Protein AF-A0A034V041-F1 (afdb_monomer)

Foldseek 3Di:
DDPPPPPVLLVVQLVQQVVFDFDDDVNDGQEREHEPEPEADQEEEPVSCVSNVPDFDYEYEHEQYAYAAYAYQAPPVPDDPPTHAAYEYHNYAHALAPRHLCCPVPPNVVNYPFDWYAYPVPRDTGDPVPDDSVSHDVDRDDHQDPQWDWDDDPNDIDTGNPDPDD

Radius of gyration: 16.5 Å; Cα contacts (8 Å, |Δi|>4): 283; chains: 1; bounding box: 42×42×40 Å

Nearest PDB structures (foldseek):
  5o0o-assembly1_D  TM=6.931E-01  e=2.130E-01  Mus musculus
  5o0o-assembly1_C  TM=7.210E-01  e=3.594E-01  Mus musculus
  4rcw-assembly2_B  TM=6.714E-01  e=2.688E-01  Homo sapiens
  5o0o-assembly1_H  TM=7.090E-01  e=5.721E-01  Mus musculus
  5y31-assembly2_D  TM=3.327E-01  e=5.282E-02  Homo sapiens

pLDDT: mean 81.15, std 13.89, range [32.03, 97.12]

Sequence (166 aa):
DNINMPLAVAKDLNYIIKLQPQKYEGNELILTAINLSGNRLSEFNMDWVFEAGVKCPFEISLEHNSIKNVYALSNLLKTSADCERNVTVTGNLIECDCKLAWIYNGNFRTFFSDLKCTRKSTELLTDIAQLERNDLCAWQPVLCPSKCACHTQSGFLIINCNGREL

Structure (mmCIF, N/CA/C/O backbone):
data_AF-A0A034V041-F1
#
_entry.id   AF-A0A034V041-F1
#
loop_
_atom_site.group_PDB
_atom_site.id
_atom_site.type_symbol
_atom_site.label_atom_id
_atom_site.label_alt_id
_atom_site.label_comp_id
_atom_site.label_asym_id
_atom_site.label_entity_id
_atom_site.label_seq_id
_atom_site.pdbx_PDB_ins_code
_atom_site.Cartn_x
_atom_site.Cartn_y
_atom_site.Cartn_z
_atom_site.occupancy
_atom_site.B_iso_or_equiv
_atom_site.auth_seq_id
_atom_site.auth_comp_id
_atom_site.auth_asym_id
_atom_site.auth_atom_id
_atom_site.pdbx_PDB_model_num
ATOM 1 N N . ASP A 1 1 ? -22.381 -12.637 -17.527 1.00 34.69 1 ASP A N 1
ATOM 2 C CA . ASP A 1 1 ? -21.740 -11.308 -17.482 1.00 34.69 1 ASP A CA 1
ATOM 3 C C . ASP A 1 1 ? -20.377 -11.396 -16.830 1.00 34.69 1 ASP A C 1
ATOM 5 O O . ASP A 1 1 ? -20.246 -11.814 -15.688 1.00 34.69 1 ASP A O 1
ATOM 9 N N . ASN A 1 2 ? -19.356 -11.163 -17.649 1.00 32.03 2 ASN A N 1
ATOM 10 C CA . ASN A 1 2 ? -17.979 -11.595 -17.444 1.00 32.03 2 ASN A CA 1
ATOM 11 C C . ASN A 1 2 ? -17.170 -10.433 -16.841 1.00 32.03 2 ASN A C 1
ATOM 13 O O . ASN A 1 2 ? -16.700 -9.558 -17.568 1.00 32.03 2 ASN A O 1
ATOM 17 N N . ILE A 1 3 ? -17.057 -10.381 -15.510 1.00 36.94 3 ILE A N 1
ATOM 18 C CA . ILE A 1 3 ? -16.276 -9.355 -14.804 1.00 36.94 3 ILE A CA 1
ATOM 19 C C . ILE A 1 3 ? -14.793 -9.754 -14.861 1.00 36.94 3 ILE A C 1
ATOM 21 O O . ILE A 1 3 ? -14.247 -10.404 -13.971 1.00 36.94 3 ILE A O 1
ATOM 25 N N . ASN A 1 4 ? -14.146 -9.365 -15.960 1.00 37.75 4 ASN A N 1
ATOM 26 C CA . ASN A 1 4 ? -12.692 -9.288 -16.099 1.00 37.75 4 ASN A CA 1
ATOM 27 C C . ASN A 1 4 ? -12.170 -8.093 -15.284 1.00 37.75 4 ASN A C 1
ATOM 29 O O . ASN A 1 4 ? -11.881 -7.031 -15.832 1.00 37.75 4 ASN A O 1
ATOM 33 N N . MET A 1 5 ? -12.055 -8.255 -13.969 1.00 52.25 5 MET A N 1
ATOM 34 C CA . MET A 1 5 ? -11.402 -7.280 -13.091 1.00 52.25 5 MET A CA 1
ATOM 35 C C . MET A 1 5 ? -10.151 -7.921 -12.479 1.00 52.25 5 MET A C 1
ATOM 37 O O . MET A 1 5 ? -10.177 -8.326 -11.323 1.00 52.25 5 MET A O 1
ATOM 41 N N . PRO A 1 6 ? -9.153 -8.247 -13.325 1.00 59.72 6 PRO A N 1
ATOM 42 C CA . PRO A 1 6 ? -7.779 -7.752 -13.095 1.00 59.72 6 PRO A CA 1
ATOM 43 C C . PRO A 1 6 ? -7.106 -7.112 -14.336 1.00 59.72 6 PRO A C 1
ATOM 45 O O . PRO A 1 6 ? -6.282 -6.215 -14.204 1.00 59.72 6 PRO A O 1
ATOM 48 N N . LEU A 1 7 ? -7.487 -7.480 -15.569 1.00 56.38 7 LEU A N 1
ATOM 49 C CA . LEU A 1 7 ? -6.778 -7.021 -16.780 1.00 56.38 7 LEU A CA 1
ATOM 50 C C . LEU A 1 7 ? -7.159 -5.599 -17.234 1.00 56.38 7 LEU A C 1
ATOM 52 O O . LEU A 1 7 ? -6.323 -4.890 -17.789 1.00 56.38 7 LEU A O 1
ATOM 56 N N . ALA A 1 8 ? -8.418 -5.191 -17.048 1.00 61.94 8 ALA A N 1
ATOM 57 C CA . ALA A 1 8 ? -8.887 -3.865 -17.459 1.00 61.94 8 ALA A CA 1
ATOM 58 C C . ALA A 1 8 ? -8.256 -2.758 -16.600 1.00 61.94 8 ALA A C 1
ATOM 60 O O . ALA A 1 8 ? -7.677 -1.826 -17.143 1.00 61.94 8 ALA A O 1
ATOM 61 N N . VAL A 1 9 ? -8.245 -2.938 -15.273 1.00 67.81 9 VAL A N 1
ATOM 62 C CA . VAL A 1 9 ? -7.631 -1.992 -14.325 1.00 67.81 9 VAL A CA 1
ATOM 63 C C . VAL A 1 9 ? -6.127 -1.859 -14.567 1.00 67.81 9 VAL A C 1
ATOM 65 O O . VAL A 1 9 ? -5.623 -0.744 -14.631 1.00 67.81 9 VAL A O 1
ATOM 68 N N . ALA A 1 10 ? -5.410 -2.968 -14.782 1.00 66.44 10 ALA A N 1
ATOM 69 C CA . ALA A 1 10 ? -3.982 -2.920 -15.094 1.00 66.44 10 ALA A CA 1
ATOM 70 C C . ALA A 1 10 ? -3.692 -2.205 -16.429 1.00 66.44 10 ALA A C 1
ATOM 72 O O . ALA A 1 10 ? -2.706 -1.477 -16.540 1.00 66.44 10 ALA A O 1
ATOM 73 N N . LYS A 1 11 ? -4.554 -2.371 -17.444 1.00 69.81 11 LYS A N 1
ATOM 74 C CA . LYS A 1 11 ? -4.436 -1.663 -18.732 1.00 69.81 11 LYS A CA 1
ATOM 75 C C . LYS A 1 11 ? -4.718 -0.170 -18.600 1.00 69.81 11 LYS A C 1
ATOM 77 O O . LYS A 1 11 ? -3.955 0.624 -19.147 1.00 69.81 11 LYS A O 1
ATOM 82 N N . ASP A 1 12 ? -5.761 0.202 -17.867 1.00 77.12 12 ASP A N 1
ATOM 83 C CA . ASP A 1 12 ? -6.105 1.601 -17.615 1.00 77.12 12 ASP A CA 1
ATOM 84 C C . ASP A 1 12 ? -5.012 2.278 -16.785 1.00 77.12 12 ASP A C 1
ATOM 86 O O . ASP A 1 12 ? -4.565 3.374 -17.120 1.00 77.12 12 ASP A O 1
ATOM 90 N N . LEU A 1 13 ? -4.485 1.587 -15.769 1.00 76.56 13 LEU A N 1
ATOM 91 C CA . LEU A 1 13 ? -3.356 2.069 -14.984 1.00 76.56 13 LEU A CA 1
ATOM 92 C C . LEU A 1 13 ? -2.097 2.202 -15.849 1.00 76.56 13 LEU A C 1
ATOM 94 O O . LEU A 1 13 ? -1.442 3.237 -15.793 1.00 76.56 13 LEU A O 1
ATOM 98 N N . ASN A 1 14 ? -1.784 1.224 -16.708 1.00 78.06 14 ASN A N 1
ATOM 99 C CA . ASN A 1 14 ? -0.669 1.321 -17.659 1.00 78.06 14 ASN A CA 1
ATOM 100 C C . ASN A 1 14 ? -0.811 2.534 -18.588 1.00 78.06 14 ASN A C 1
ATOM 102 O O . ASN A 1 14 ? 0.173 3.223 -18.859 1.00 78.06 14 ASN A O 1
ATOM 106 N N . TYR A 1 15 ? -2.026 2.801 -19.072 1.00 78.75 15 TYR A N 1
ATOM 107 C CA . TYR A 1 15 ? -2.312 3.983 -19.875 1.00 78.75 15 TYR A CA 1
ATOM 108 C C . TYR A 1 15 ? -2.080 5.267 -19.073 1.00 78.75 15 TYR A C 1
ATOM 110 O O . TYR A 1 15 ? -1.348 6.136 -19.538 1.00 78.75 15 TYR A O 1
ATOM 118 N N . ILE A 1 16 ? -2.615 5.356 -17.851 1.00 77.75 16 ILE A N 1
ATOM 119 C CA . ILE A 1 16 ? -2.411 6.506 -16.959 1.00 77.75 16 ILE A CA 1
ATOM 120 C C . ILE A 1 16 ? -0.921 6.727 -16.706 1.00 77.75 16 ILE A C 1
ATOM 122 O O . ILE A 1 16 ? -0.458 7.849 -16.866 1.00 77.75 16 ILE A O 1
ATOM 126 N N . ILE A 1 17 ? -0.162 5.677 -16.385 1.00 78.44 17 ILE A N 1
ATOM 127 C CA . ILE A 1 17 ? 1.284 5.740 -16.128 1.00 78.44 17 ILE A CA 1
ATOM 128 C C . ILE A 1 17 ? 2.043 6.324 -17.320 1.00 78.44 17 ILE A C 1
ATOM 130 O O . ILE A 1 17 ? 2.943 7.134 -17.128 1.00 78.44 17 ILE A O 1
ATOM 134 N N . LYS A 1 18 ? 1.679 5.957 -18.554 1.00 78.94 18 LYS A N 1
ATOM 135 C CA . LYS A 1 18 ? 2.305 6.518 -19.765 1.00 78.94 18 LYS A CA 1
ATOM 136 C C . LYS A 1 18 ? 2.054 8.016 -19.938 1.00 78.94 18 LYS A C 1
ATOM 138 O O . LYS A 1 18 ? 2.807 8.662 -20.657 1.00 78.94 18 LYS A O 1
ATOM 143 N N . LEU A 1 19 ? 1.007 8.552 -19.313 1.00 78.31 19 LEU A N 1
ATOM 144 C CA . LEU A 1 19 ? 0.712 9.984 -19.297 1.00 78.31 19 LEU A CA 1
ATOM 145 C C . LEU A 1 19 ? 1.426 10.719 -18.157 1.00 78.31 19 LEU A C 1
ATOM 147 O O . LEU A 1 19 ? 1.427 11.949 -18.141 1.00 78.31 19 LEU A O 1
ATOM 151 N N . GLN A 1 20 ? 1.997 9.994 -17.191 1.00 78.38 20 GLN A N 1
ATOM 152 C CA . GLN A 1 20 ? 2.651 10.609 -16.046 1.00 78.38 20 GLN A CA 1
ATOM 153 C C . GLN A 1 20 ? 4.071 11.078 -16.390 1.00 78.38 20 GLN A C 1
ATOM 155 O O . GLN A 1 20 ? 4.744 10.473 -17.231 1.00 78.38 20 GLN A O 1
ATOM 160 N N . PRO A 1 21 ? 4.566 12.130 -15.715 1.00 68.00 21 PRO A N 1
ATOM 161 C CA . PRO A 1 21 ? 5.946 12.564 -15.855 1.00 68.00 21 PRO A CA 1
ATOM 162 C C . PRO A 1 21 ? 6.910 11.452 -15.432 1.00 68.00 21 PRO A C 1
ATOM 164 O O . PRO A 1 21 ? 6.847 10.934 -14.318 1.00 68.00 21 PRO A O 1
ATOM 167 N N . GLN A 1 22 ? 7.843 11.123 -16.316 1.00 74.06 22 GLN A N 1
ATOM 168 C CA . GLN A 1 22 ? 8.958 10.230 -16.025 1.00 74.06 22 GLN A CA 1
ATOM 169 C C . GLN A 1 22 ? 10.214 11.076 -15.809 1.00 74.06 22 GLN A C 1
ATOM 171 O O . GLN A 1 22 ? 10.491 11.978 -16.604 1.00 74.06 22 GLN A O 1
ATOM 176 N N . LYS A 1 23 ? 10.961 10.819 -14.729 1.00 72.62 23 LYS A N 1
ATOM 177 C CA . LYS A 1 23 ? 12.233 11.512 -14.476 1.00 72.62 23 LYS A CA 1
ATOM 178 C C . LYS A 1 23 ? 13.386 10.691 -15.043 1.00 72.62 23 LYS A C 1
ATOM 180 O O . LYS A 1 23 ? 13.502 9.502 -14.752 1.00 72.62 23 LYS A O 1
ATOM 185 N N . TYR A 1 24 ? 14.241 11.353 -15.811 1.00 72.69 24 TYR A N 1
ATOM 186 C CA . TYR A 1 24 ? 15.396 10.759 -16.476 1.00 72.69 24 TYR A CA 1
ATOM 187 C C . TYR A 1 24 ? 16.679 11.512 -16.112 1.00 72.69 24 TYR A C 1
ATOM 189 O O . TYR A 1 24 ? 16.650 12.735 -15.969 1.00 72.69 24 TYR A O 1
ATOM 197 N N . GLU A 1 25 ? 17.798 10.796 -16.011 1.00 72.06 25 GLU A N 1
ATOM 198 C CA . GLU A 1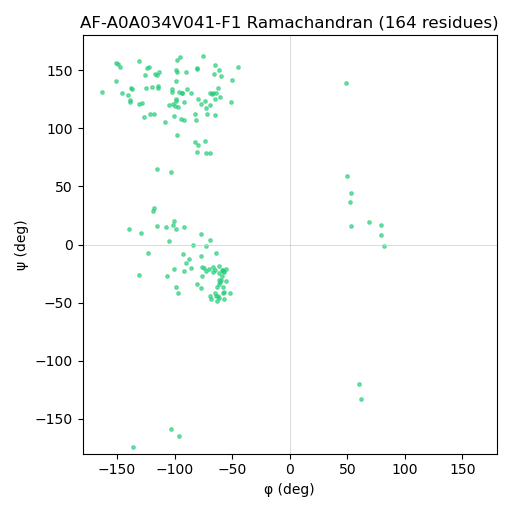 25 ? 19.158 11.351 -15.958 1.00 72.06 25 GLU A CA 1
ATOM 199 C C . GLU A 1 25 ? 19.930 10.751 -17.127 1.00 72.06 25 GLU A C 1
ATOM 201 O O . GLU A 1 25 ? 20.113 9.539 -17.244 1.00 72.06 25 GLU A O 1
ATOM 206 N N . GLY A 1 26 ? 20.266 11.610 -18.090 1.00 78.44 26 GLY A N 1
ATOM 207 C CA . GLY A 1 26 ? 20.646 11.151 -19.422 1.00 78.44 26 GLY A CA 1
ATOM 208 C C . GLY A 1 26 ? 19.510 10.359 -20.079 1.00 78.44 26 GLY A C 1
ATOM 209 O O . GLY A 1 26 ? 18.419 10.889 -20.281 1.00 78.44 26 GLY A O 1
ATOM 210 N N . ASN A 1 27 ? 19.780 9.093 -20.409 1.00 72.88 27 ASN A N 1
ATOM 211 C CA . ASN A 1 27 ? 18.820 8.173 -21.036 1.00 72.88 27 ASN A CA 1
ATOM 212 C C . ASN A 1 27 ? 18.256 7.127 -20.058 1.00 72.88 27 ASN A C 1
ATOM 214 O O . ASN A 1 27 ? 17.503 6.247 -20.477 1.00 72.88 27 ASN A O 1
ATOM 218 N N . GLU A 1 28 ? 18.626 7.185 -18.777 1.00 73.38 28 GLU A N 1
ATOM 219 C CA . GLU A 1 28 ? 18.179 6.224 -17.771 1.00 73.38 28 GLU A CA 1
ATOM 220 C C . GLU A 1 28 ? 16.979 6.771 -16.998 1.00 73.38 28 GLU A C 1
ATOM 222 O O . GLU A 1 28 ? 16.972 7.919 -16.550 1.00 73.38 28 GLU A O 1
ATOM 227 N N . LEU A 1 29 ? 15.935 5.948 -16.874 1.00 71.12 29 LEU A N 1
ATOM 228 C CA . LEU A 1 29 ? 14.764 6.259 -16.063 1.00 71.12 29 LEU A CA 1
ATOM 229 C C . LEU A 1 29 ? 15.155 6.166 -14.585 1.00 71.12 29 LEU A C 1
ATOM 231 O O . LEU A 1 29 ? 15.404 5.069 -14.089 1.00 71.12 29 LEU A O 1
ATOM 235 N N . ILE A 1 30 ? 15.164 7.301 -13.889 1.00 82.31 30 ILE A N 1
ATOM 236 C CA . ILE A 1 30 ? 15.518 7.367 -12.463 1.00 82.31 30 ILE A CA 1
ATOM 237 C C . ILE A 1 30 ? 14.292 7.240 -11.574 1.00 82.31 30 ILE A C 1
ATOM 239 O O . ILE A 1 30 ? 14.443 6.956 -10.399 1.00 82.31 30 ILE A O 1
ATOM 243 N N . LEU A 1 31 ? 13.087 7.540 -12.070 1.00 83.06 31 LEU A N 1
ATOM 244 C CA . LEU A 1 31 ? 11.872 7.469 -11.259 1.00 83.06 31 LEU A CA 1
ATOM 245 C C . LEU A 1 31 ? 10.617 7.451 -12.128 1.00 83.06 31 LEU A C 1
ATOM 247 O O . LEU A 1 31 ? 10.419 8.323 -12.981 1.00 83.06 31 LEU A O 1
ATOM 251 N N .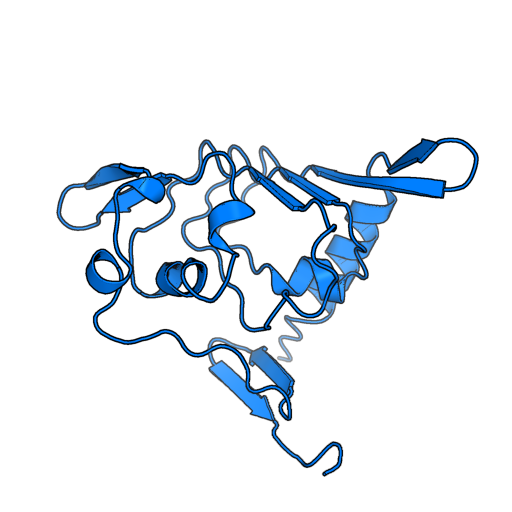 THR A 1 32 ? 9.721 6.510 -11.833 1.00 86.88 32 THR A N 1
ATOM 252 C CA . THR A 1 32 ? 8.335 6.560 -12.311 1.00 86.88 32 THR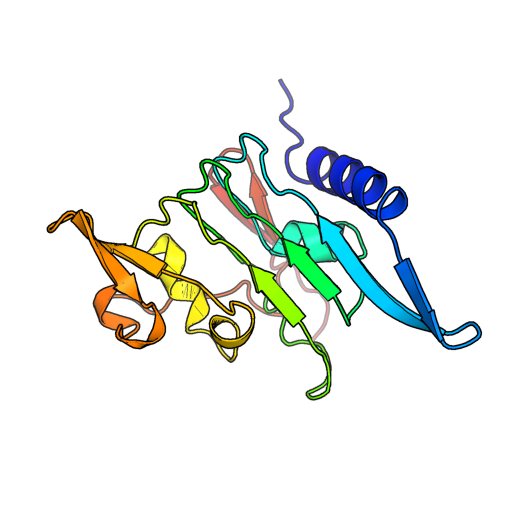 A CA 1
ATOM 253 C C . THR A 1 32 ? 7.461 7.220 -11.248 1.00 86.88 32 THR A C 1
ATOM 255 O O . THR A 1 32 ? 7.195 6.612 -10.215 1.00 86.88 32 THR A O 1
ATOM 258 N N . ALA A 1 33 ? 7.007 8.452 -11.486 1.00 88.50 33 ALA A N 1
ATOM 259 C CA . ALA A 1 33 ? 6.059 9.126 -10.602 1.00 88.50 33 ALA A CA 1
ATOM 260 C C . ALA A 1 33 ? 4.628 8.888 -11.099 1.00 88.50 33 ALA A C 1
ATOM 262 O O . ALA A 1 33 ? 4.348 9.076 -12.280 1.00 88.50 33 ALA A O 1
ATOM 263 N N . ILE A 1 34 ? 3.720 8.470 -10.219 1.00 89.00 34 ILE A N 1
ATOM 264 C CA . ILE A 1 34 ? 2.326 8.168 -10.555 1.00 89.00 34 ILE A CA 1
ATOM 265 C C . ILE A 1 34 ? 1.417 8.969 -9.631 1.00 89.00 34 ILE A C 1
ATOM 267 O O . ILE A 1 34 ? 1.321 8.684 -8.439 1.00 89.00 34 ILE A O 1
ATOM 271 N N . ASN A 1 35 ? 0.725 9.967 -10.176 1.00 90.88 35 ASN A N 1
ATOM 272 C CA . ASN A 1 35 ? -0.2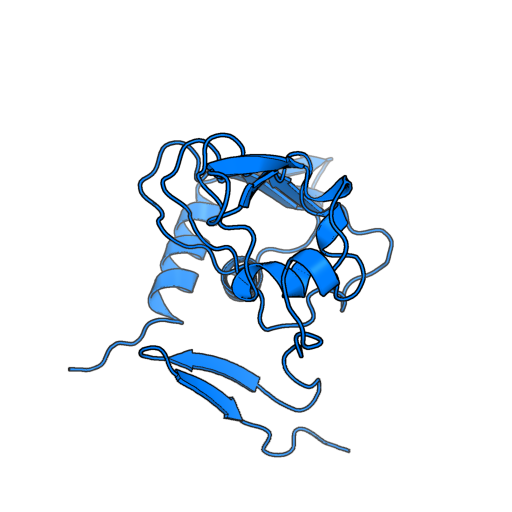03 10.778 -9.402 1.00 90.88 35 ASN A CA 1
ATOM 273 C C . ASN A 1 35 ? -1.655 10.327 -9.629 1.00 90.88 35 ASN A C 1
ATOM 275 O O . ASN A 1 35 ? -2.220 10.534 -10.703 1.00 90.88 35 ASN A O 1
ATOM 279 N N . LEU A 1 36 ? -2.257 9.734 -8.597 1.00 92.00 36 LEU A N 1
ATOM 280 C CA . LEU A 1 36 ? -3.675 9.366 -8.534 1.00 92.00 36 LEU A CA 1
ATOM 281 C C . LEU A 1 36 ? -4.420 10.160 -7.445 1.00 92.00 36 LEU A C 1
ATOM 283 O O . LEU A 1 36 ? -5.529 9.785 -7.048 1.00 92.00 36 LEU A O 1
ATOM 287 N N . SER A 1 37 ? -3.838 11.255 -6.957 1.00 94.56 37 SER A N 1
ATOM 288 C CA . SER A 1 37 ? -4.438 12.083 -5.910 1.00 94.56 37 SER A CA 1
ATOM 289 C C . SER A 1 37 ? -5.738 12.766 -6.350 1.00 94.56 37 SER A C 1
ATOM 291 O O . SER A 1 37 ? -5.970 12.991 -7.539 1.00 94.56 37 SER A O 1
ATOM 293 N N . GLY A 1 38 ? -6.609 13.082 -5.387 1.00 93.75 38 GLY A N 1
ATOM 294 C CA . GLY A 1 38 ? -7.838 13.849 -5.630 1.00 93.75 38 GLY A CA 1
ATOM 295 C C . GLY A 1 38 ? -8.906 13.113 -6.448 1.00 93.75 38 GLY A C 1
ATOM 296 O O . GLY A 1 38 ? -9.791 13.746 -7.026 1.00 93.75 38 GLY A O 1
ATOM 297 N N . ASN A 1 39 ? -8.822 11.783 -6.525 1.00 92.69 39 ASN A N 1
ATOM 298 C CA . ASN A 1 39 ? -9.795 10.940 -7.216 1.00 92.69 39 ASN A CA 1
ATOM 299 C C . ASN A 1 39 ? -10.845 10.382 -6.230 1.00 92.69 39 ASN A C 1
ATOM 301 O O . ASN A 1 39 ? -11.035 10.881 -5.122 1.00 92.69 39 ASN A O 1
ATOM 305 N N . ARG A 1 40 ? -11.595 9.359 -6.657 1.00 92.38 40 ARG A N 1
ATOM 306 C CA . ARG A 1 40 ? -12.644 8.695 -5.860 1.00 92.38 40 ARG A CA 1
ATOM 307 C C . ARG A 1 40 ? -12.342 7.219 -5.616 1.00 92.38 40 ARG A C 1
ATOM 309 O O . ARG A 1 40 ? -13.260 6.404 -5.555 1.00 92.38 40 ARG A O 1
ATOM 316 N N . LEU A 1 41 ? -11.062 6.860 -5.529 1.00 90.81 41 LEU A N 1
ATOM 317 C CA . LEU A 1 41 ? -10.661 5.483 -5.257 1.00 90.81 41 LEU A CA 1
ATOM 318 C C . LEU A 1 41 ? -11.145 5.084 -3.859 1.00 90.81 41 LEU A C 1
ATOM 320 O O . LEU A 1 41 ? -10.925 5.822 -2.902 1.00 90.81 41 LEU A O 1
ATOM 324 N N . SER A 1 42 ? -11.812 3.936 -3.745 1.00 9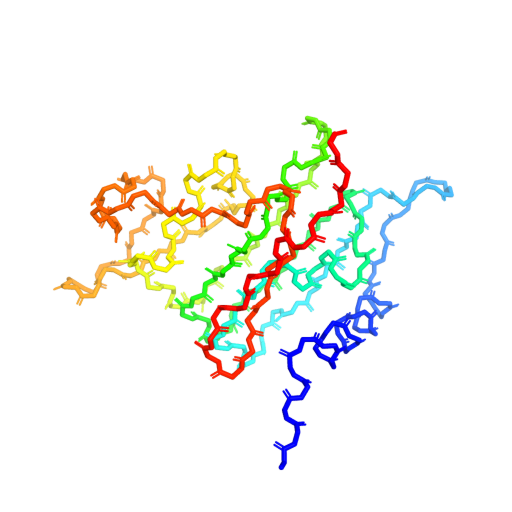0.31 42 SER A N 1
ATOM 325 C CA . SER A 1 42 ? -12.289 3.374 -2.470 1.00 90.31 42 SER A CA 1
ATOM 326 C C . SER A 1 42 ? -11.383 2.269 -1.923 1.00 90.31 42 SER A C 1
ATOM 328 O O . SER A 1 42 ? -11.394 1.965 -0.728 1.00 90.31 42 SER A O 1
ATOM 330 N N . GLU A 1 43 ? -10.586 1.676 -2.804 1.00 89.62 43 GLU A N 1
ATOM 331 C CA . GLU A 1 43 ? -9.629 0.616 -2.524 1.00 89.62 43 GLU A CA 1
ATOM 332 C C . GLU A 1 43 ? -8.444 0.727 -3.481 1.00 89.62 43 GLU A C 1
ATOM 334 O O . GLU A 1 43 ? -8.569 1.280 -4.577 1.00 89.62 43 GLU A O 1
ATOM 339 N N . PHE A 1 44 ? -7.298 0.194 -3.066 1.00 89.25 44 PHE A N 1
ATOM 340 C CA . PHE A 1 44 ? -6.118 0.120 -3.916 1.00 89.25 44 PHE A CA 1
ATOM 341 C C . PHE A 1 44 ? -5.391 -1.206 -3.711 1.00 89.25 44 PHE A C 1
ATOM 343 O O . PHE A 1 44 ? -5.092 -1.581 -2.577 1.00 89.25 44 PHE A O 1
ATOM 350 N N . ASN A 1 45 ? -5.094 -1.920 -4.797 1.00 87.06 45 ASN A N 1
ATOM 351 C CA . ASN A 1 45 ? -4.240 -3.101 -4.745 1.00 87.06 45 ASN A CA 1
ATOM 352 C C . ASN A 1 45 ? -2.854 -2.762 -5.305 1.00 87.06 45 ASN A C 1
ATOM 354 O O . ASN A 1 45 ? -2.714 -2.408 -6.475 1.00 87.06 45 ASN A O 1
ATOM 358 N N . MET A 1 46 ? -1.828 -2.916 -4.471 1.00 85.25 46 MET A N 1
ATOM 359 C CA . MET A 1 46 ? -0.433 -2.707 -4.844 1.00 85.25 46 MET A CA 1
ATOM 360 C C . MET A 1 46 ? 0.017 -3.615 -5.994 1.00 85.25 46 MET A C 1
ATOM 362 O O . MET A 1 46 ? 0.902 -3.224 -6.752 1.00 85.25 46 MET A O 1
ATOM 366 N N . ASP A 1 47 ? -0.593 -4.791 -6.170 1.00 81.44 47 ASP A N 1
ATOM 367 C CA . ASP A 1 47 ? -0.262 -5.708 -7.267 1.00 81.44 47 ASP A CA 1
ATOM 368 C C . ASP A 1 47 ? -0.517 -5.072 -8.648 1.00 81.44 47 ASP A C 1
ATOM 370 O O . ASP A 1 47 ? 0.232 -5.331 -9.592 1.00 81.44 47 ASP A O 1
ATOM 374 N N . TRP A 1 48 ? -1.499 -4.164 -8.761 1.00 82.94 48 TRP A N 1
ATOM 375 C CA . TRP A 1 48 ? -1.833 -3.485 -10.021 1.00 82.94 48 TRP A CA 1
ATOM 376 C C . TRP A 1 48 ? -0.666 -2.674 -10.584 1.00 82.94 48 TRP A C 1
ATOM 378 O O . TRP A 1 48 ? -0.511 -2.575 -11.799 1.00 82.94 48 TRP A O 1
ATOM 388 N N . VAL A 1 49 ? 0.177 -2.116 -9.714 1.00 81.50 49 VAL A N 1
ATOM 389 C CA . VAL A 1 49 ? 1.358 -1.328 -10.094 1.00 81.50 49 VAL A CA 1
ATOM 390 C C . VAL A 1 49 ? 2.330 -2.190 -10.902 1.00 81.50 49 VAL A C 1
ATOM 392 O O . VAL A 1 49 ? 2.798 -1.797 -11.972 1.00 81.50 49 VAL A O 1
ATOM 395 N N . PHE A 1 50 ? 2.589 -3.405 -10.425 1.00 77.94 50 PHE A N 1
ATOM 396 C CA . PHE A 1 50 ? 3.524 -4.332 -11.056 1.00 77.94 50 PHE A CA 1
ATOM 397 C C . PHE A 1 50 ? 2.914 -4.999 -12.287 1.00 77.94 50 PHE A C 1
ATOM 399 O O . PHE A 1 50 ? 3.598 -5.155 -13.298 1.00 77.94 50 PHE A O 1
ATOM 406 N N . GLU A 1 51 ? 1.622 -5.331 -12.245 1.00 78.12 51 GLU A N 1
ATOM 407 C CA . GLU A 1 51 ? 0.882 -5.827 -13.412 1.00 78.12 51 GLU A CA 1
ATOM 408 C C . GLU A 1 51 ? 0.839 -4.798 -14.550 1.00 78.12 51 GLU A C 1
ATOM 410 O O . GLU A 1 51 ? 0.928 -5.162 -15.723 1.00 78.12 51 GLU A O 1
ATOM 415 N N . ALA A 1 52 ? 0.782 -3.505 -14.217 1.00 77.94 52 ALA A N 1
ATOM 416 C CA . ALA A 1 52 ? 0.888 -2.414 -15.179 1.00 77.94 52 ALA A CA 1
ATOM 417 C C . ALA A 1 52 ? 2.317 -2.216 -15.726 1.00 77.94 52 ALA A C 1
ATOM 419 O O . ALA A 1 52 ? 2.530 -1.357 -16.583 1.00 77.94 52 ALA A O 1
ATOM 420 N N . GLY A 1 53 ? 3.296 -3.006 -15.275 1.00 78.38 53 GLY A N 1
ATOM 421 C CA . GLY A 1 53 ? 4.675 -2.974 -15.758 1.00 78.38 53 GLY A CA 1
ATOM 422 C C . GLY A 1 53 ? 5.522 -1.843 -15.176 1.00 78.38 53 GLY A C 1
ATOM 423 O O . GLY A 1 53 ? 6.577 -1.541 -15.738 1.00 78.38 53 GLY A O 1
ATOM 424 N N . VAL A 1 54 ? 5.087 -1.219 -14.074 1.00 80.12 54 VAL A N 1
ATOM 425 C CA . VAL A 1 54 ? 5.896 -0.222 -13.364 1.00 80.12 54 VAL A CA 1
ATOM 426 C C . VAL A 1 54 ? 7.130 -0.909 -12.808 1.00 80.12 54 VAL A C 1
ATOM 428 O O . VAL A 1 54 ? 7.051 -1.906 -12.087 1.00 80.12 54 VAL A O 1
ATOM 431 N N . LYS A 1 55 ? 8.287 -0.364 -13.165 1.00 80.50 55 LYS A N 1
ATOM 432 C CA . LYS A 1 55 ? 9.569 -0.810 -12.641 1.00 80.50 55 LYS A CA 1
ATOM 433 C C . LYS A 1 55 ? 9.999 0.123 -11.527 1.00 80.50 55 LYS A C 1
ATOM 435 O O . LYS A 1 55 ? 9.683 1.307 -11.528 1.00 80.50 55 LYS A O 1
ATOM 440 N N . CYS A 1 56 ? 10.734 -0.445 -10.589 1.00 80.00 56 CYS A N 1
ATOM 441 C CA . CYS A 1 56 ? 11.456 0.336 -9.609 1.00 80.00 56 CYS A CA 1
ATOM 442 C C . CYS A 1 56 ? 12.565 1.171 -10.269 1.00 80.00 56 CYS A C 1
ATOM 444 O O . CYS A 1 56 ? 13.179 0.660 -11.214 1.00 80.00 56 CYS A O 1
ATOM 446 N N . PRO A 1 57 ? 12.866 2.376 -9.750 1.00 85.88 57 PRO A N 1
ATOM 447 C CA . PRO A 1 57 ? 12.201 3.070 -8.627 1.00 85.88 57 PRO A CA 1
ATOM 448 C C . PRO A 1 57 ? 10.906 3.796 -9.011 1.00 85.88 57 PRO A C 1
ATOM 450 O O . PRO A 1 57 ? 10.710 4.218 -10.157 1.00 85.88 57 PRO A O 1
ATOM 453 N N . PHE A 1 58 ? 10.001 3.926 -8.035 1.00 87.50 58 PHE A N 1
ATOM 454 C CA . PHE A 1 58 ? 8.705 4.570 -8.243 1.00 87.50 58 PHE A CA 1
ATOM 455 C C . PHE A 1 58 ? 8.175 5.318 -7.017 1.00 87.50 58 PHE A C 1
ATOM 457 O O . PHE A 1 58 ? 8.409 4.944 -5.867 1.00 87.50 58 PHE A O 1
ATOM 464 N N . GLU A 1 59 ? 7.363 6.330 -7.308 1.00 91.31 59 GLU A N 1
ATOM 465 C CA . GLU A 1 59 ? 6.569 7.094 -6.352 1.00 91.31 59 GLU A CA 1
ATOM 466 C C . GLU A 1 59 ? 5.098 7.058 -6.768 1.00 91.31 59 GLU A C 1
ATOM 468 O O . GLU A 1 59 ? 4.782 7.260 -7.941 1.00 91.31 59 GLU A O 1
ATOM 473 N N . ILE A 1 60 ? 4.192 6.819 -5.820 1.00 91.69 60 ILE A N 1
ATOM 474 C CA . ILE A 1 60 ? 2.745 6.831 -6.064 1.00 91.69 60 ILE A CA 1
ATOM 475 C C . ILE A 1 60 ? 2.069 7.745 -5.053 1.00 91.69 60 ILE A C 1
ATOM 477 O O . ILE A 1 60 ? 2.139 7.491 -3.854 1.00 91.69 60 ILE A O 1
ATOM 481 N N . SER A 1 61 ? 1.352 8.759 -5.535 1.00 94.38 61 SER A N 1
ATOM 482 C CA . SER A 1 61 ? 0.448 9.541 -4.689 1.00 94.38 61 SER A CA 1
ATOM 483 C C . SER A 1 61 ? -0.983 9.035 -4.828 1.00 94.38 61 SER A C 1
ATOM 485 O O . SER A 1 61 ? -1.568 9.068 -5.912 1.00 94.38 61 SER A O 1
ATOM 487 N N . LEU A 1 62 ? -1.545 8.567 -3.713 1.00 95.31 62 LEU A N 1
ATOM 488 C CA . LEU A 1 62 ? -2.951 8.184 -3.549 1.00 95.31 62 LEU A CA 1
ATOM 489 C C . LEU A 1 62 ? -3.711 9.206 -2.689 1.00 95.31 62 LEU A C 1
ATOM 491 O O . LEU A 1 62 ? -4.803 8.920 -2.190 1.00 95.31 62 LEU A O 1
ATOM 495 N N . GLU A 1 63 ? -3.139 10.390 -2.485 1.00 97.12 63 GLU A N 1
ATOM 496 C CA . GLU A 1 63 ? -3.628 11.375 -1.524 1.00 97.12 63 GLU A CA 1
ATOM 497 C C . GLU A 1 63 ? -5.051 11.849 -1.834 1.00 97.12 63 GLU A C 1
ATOM 499 O O . GLU A 1 63 ? -5.476 11.907 -2.988 1.00 97.12 63 GLU A O 1
ATOM 504 N N . HIS A 1 64 ? -5.799 12.215 -0.794 1.00 96.88 64 HIS A N 1
ATOM 505 C CA . HIS A 1 64 ? -7.125 12.831 -0.923 1.00 96.88 64 HIS A CA 1
ATOM 506 C C . HIS A 1 64 ? -8.107 12.035 -1.806 1.00 96.88 64 HIS A C 1
ATOM 508 O O . HIS A 1 64 ? -8.807 12.598 -2.648 1.00 96.88 64 HIS A O 1
ATOM 514 N N . ASN A 1 65 ? -8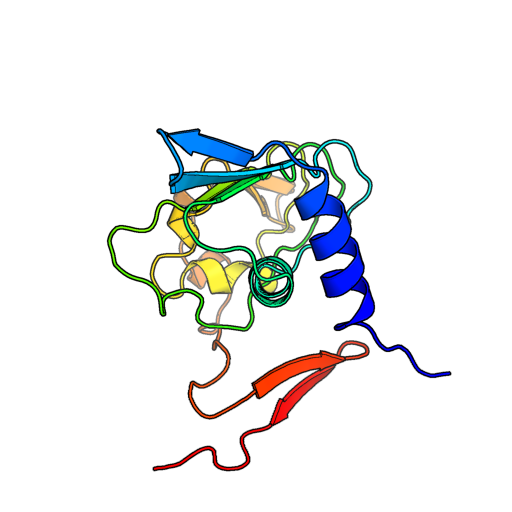.145 10.716 -1.615 1.00 96.06 65 ASN A N 1
ATOM 515 C CA . ASN A 1 65 ? -9.138 9.820 -2.203 1.00 96.06 65 ASN A CA 1
ATOM 516 C C . ASN A 1 65 ? -10.196 9.428 -1.146 1.00 96.06 65 ASN A C 1
ATOM 518 O O . ASN A 1 65 ? -10.420 10.133 -0.164 1.00 96.06 65 ASN A O 1
ATOM 522 N N . SER A 1 66 ? -10.906 8.318 -1.352 1.00 95.88 66 SER A N 1
ATOM 523 C CA . SER A 1 66 ? -11.837 7.722 -0.383 1.00 95.88 66 SER A CA 1
ATOM 524 C C . SER A 1 66 ? -11.404 6.308 0.014 1.00 95.88 66 SER A C 1
ATOM 526 O O . SER A 1 66 ? -12.246 5.460 0.319 1.00 95.88 66 SER A O 1
ATOM 528 N N . ILE A 1 67 ? -10.094 6.036 -0.029 1.00 95.25 67 ILE A N 1
ATOM 529 C CA . ILE A 1 67 ? -9.553 4.696 0.177 1.00 95.25 67 ILE A CA 1
ATOM 530 C C . ILE A 1 67 ? -9.761 4.307 1.634 1.00 95.25 67 ILE A C 1
ATOM 532 O O . ILE A 1 67 ? -9.414 5.054 2.549 1.00 95.25 67 ILE A O 1
ATOM 536 N N . LYS A 1 68 ? -10.319 3.115 1.837 1.00 93.94 68 LYS A N 1
ATOM 537 C CA . LYS A 1 68 ? -10.440 2.493 3.161 1.00 93.94 68 LYS A CA 1
ATOM 538 C C . LYS A 1 68 ? -9.475 1.340 3.356 1.00 93.94 68 LYS A C 1
ATOM 540 O O . LYS A 1 68 ? -9.099 1.034 4.479 1.00 93.94 68 LYS A O 1
ATOM 545 N N . ASN A 1 69 ? -9.084 0.696 2.263 1.00 90.88 69 ASN A N 1
ATOM 546 C CA . ASN A 1 69 ? -8.259 -0.497 2.297 1.00 90.88 69 ASN A CA 1
ATOM 547 C C . ASN A 1 69 ? -7.193 -0.441 1.208 1.00 90.88 69 ASN A C 1
ATOM 549 O O . ASN A 1 69 ? -7.489 -0.133 0.050 1.00 90.88 69 ASN A O 1
ATOM 553 N N . VAL A 1 70 ? -5.969 -0.793 1.592 1.00 90.25 70 VAL A N 1
ATOM 554 C CA . VAL A 1 70 ? -4.871 -1.063 0.666 1.00 90.25 70 VAL A CA 1
ATOM 555 C C . VAL A 1 70 ? -4.513 -2.535 0.800 1.00 90.25 70 VAL A C 1
ATOM 557 O O . VAL A 1 70 ? -4.407 -3.040 1.918 1.00 90.25 70 VAL A O 1
ATOM 560 N N . TYR A 1 71 ? -4.335 -3.217 -0.325 1.00 85.69 71 TYR A N 1
ATOM 561 C CA . TYR A 1 71 ? -4.074 -4.651 -0.387 1.00 85.69 71 TYR A CA 1
ATOM 562 C C . TYR A 1 71 ? -2.759 -4.940 -1.107 1.00 85.69 71 TYR A C 1
ATOM 564 O O . TYR A 1 71 ? -2.352 -4.188 -1.991 1.00 85.69 71 TYR A O 1
ATOM 572 N N . ALA A 1 72 ? -2.139 -6.066 -0.768 1.00 84.75 72 ALA A N 1
ATOM 573 C CA . ALA A 1 72 ? -1.122 -6.704 -1.592 1.00 84.75 72 ALA A CA 1
ATOM 574 C C . ALA A 1 72 ? -1.240 -8.221 -1.430 1.00 84.75 72 ALA A C 1
ATOM 576 O O . ALA A 1 72 ? -1.293 -8.727 -0.305 1.00 84.75 72 ALA A O 1
ATOM 577 N N . LEU A 1 73 ? -1.285 -8.951 -2.542 1.00 79.19 73 LEU A N 1
ATOM 578 C CA . LEU A 1 73 ? -1.267 -10.412 -2.538 1.00 79.19 73 LEU A CA 1
ATOM 579 C C . LEU A 1 73 ? 0.132 -10.933 -2.818 1.00 79.19 73 LEU A C 1
ATOM 581 O O . LEU A 1 73 ? 0.516 -11.963 -2.269 1.00 79.19 73 LEU A O 1
ATOM 585 N N . SER A 1 74 ? 0.899 -10.271 -3.680 1.00 74.81 74 SER A N 1
ATOM 586 C CA . SER A 1 74 ? 2.193 -10.790 -4.102 1.00 74.81 74 SER A CA 1
ATOM 587 C C . SER A 1 74 ? 3.334 -10.310 -3.204 1.00 74.81 74 SER A C 1
ATOM 589 O O . SER A 1 74 ? 3.320 -9.226 -2.621 1.00 74.81 74 SER A O 1
ATOM 591 N N . ASN A 1 75 ? 4.360 -11.152 -3.067 1.00 67.69 75 ASN A N 1
ATOM 592 C CA . ASN A 1 75 ? 5.592 -10.745 -2.409 1.00 67.69 75 ASN A CA 1
ATOM 593 C C . ASN A 1 75 ? 6.379 -9.811 -3.341 1.00 67.69 75 ASN A C 1
ATOM 595 O O . ASN A 1 75 ? 7.211 -10.259 -4.133 1.00 67.69 75 ASN A O 1
ATOM 599 N N . LEU A 1 76 ? 6.101 -8.509 -3.244 1.00 62.88 76 LEU A N 1
ATOM 600 C CA . LEU A 1 76 ? 6.748 -7.452 -4.034 1.00 62.88 76 LEU A CA 1
ATOM 601 C C . LEU A 1 76 ? 8.257 -7.317 -3.738 1.00 62.88 76 LEU A C 1
ATOM 603 O O . LEU A 1 76 ? 8.968 -6.600 -4.442 1.00 62.88 76 LEU A O 1
ATOM 607 N N . LEU A 1 77 ? 8.770 -8.036 -2.729 1.00 53.94 77 LEU A N 1
ATOM 608 C CA . LEU A 1 77 ? 10.167 -8.022 -2.278 1.00 53.94 77 LEU A CA 1
ATOM 609 C C . LEU A 1 77 ? 11.128 -8.815 -3.179 1.00 53.94 77 LEU A C 1
ATOM 611 O O . LEU A 1 77 ? 12.287 -8.992 -2.821 1.00 53.94 77 LEU A O 1
ATOM 615 N N . LYS A 1 78 ? 10.705 -9.290 -4.359 1.00 54.06 78 LYS A N 1
ATOM 616 C CA . LYS A 1 78 ? 11.619 -9.963 -5.308 1.00 54.06 78 LYS A CA 1
ATOM 617 C C . LYS A 1 78 ? 12.649 -9.032 -5.966 1.00 54.06 78 LYS A C 1
ATOM 619 O O . LYS A 1 78 ? 13.384 -9.476 -6.841 1.00 54.06 78 LYS A O 1
ATOM 624 N N . THR A 1 79 ? 12.704 -7.756 -5.597 1.00 53.22 79 THR A N 1
ATOM 625 C CA . THR A 1 79 ? 13.619 -6.779 -6.201 1.00 53.22 79 THR A CA 1
ATOM 626 C C . THR A 1 79 ? 14.635 -6.278 -5.179 1.00 53.22 79 THR A C 1
ATOM 628 O O . THR A 1 79 ? 14.334 -6.218 -3.988 1.00 53.22 79 THR A O 1
ATOM 631 N N . SER A 1 80 ? 15.848 -6.007 -5.671 1.00 53.28 80 SER A N 1
ATOM 632 C CA . SER A 1 80 ? 17.078 -5.714 -4.923 1.00 53.28 80 SER A CA 1
ATOM 633 C C . SER A 1 80 ? 16.891 -4.727 -3.766 1.00 53.28 80 SER A C 1
ATOM 635 O O . SER A 1 80 ? 16.008 -3.868 -3.788 1.00 53.28 80 SER A O 1
ATOM 637 N N . ALA A 1 81 ? 17.756 -4.852 -2.753 1.00 58.47 81 ALA A N 1
ATOM 638 C CA . ALA A 1 81 ? 17.764 -4.016 -1.551 1.00 58.47 81 ALA A CA 1
ATOM 639 C C . ALA A 1 81 ? 17.850 -2.501 -1.841 1.00 58.47 81 ALA A C 1
ATOM 641 O O . ALA A 1 81 ? 17.402 -1.713 -1.017 1.00 58.47 81 ALA A O 1
ATOM 642 N N . ASP A 1 82 ? 18.326 -2.111 -3.028 1.00 63.78 82 ASP A N 1
ATOM 643 C CA . ASP A 1 82 ? 18.562 -0.716 -3.436 1.00 63.78 82 ASP A CA 1
ATOM 644 C C . ASP A 1 82 ? 17.364 -0.055 -4.146 1.00 63.78 82 ASP A C 1
ATOM 646 O O . ASP A 1 82 ? 17.501 0.958 -4.825 1.00 63.78 82 ASP A O 1
ATOM 650 N N . CYS A 1 83 ? 16.178 -0.654 -4.051 1.00 78.12 83 CYS A N 1
ATOM 651 C CA . CYS A 1 83 ? 14.997 -0.190 -4.767 1.00 78.12 83 CYS A CA 1
ATOM 652 C C . CYS A 1 83 ? 14.152 0.795 -3.937 1.00 78.12 83 CYS A C 1
ATOM 654 O O . CYS A 1 83 ? 13.430 0.382 -3.020 1.00 78.12 83 CYS A O 1
ATOM 656 N N . GLU A 1 84 ? 14.195 2.080 -4.305 1.00 84.00 84 GLU A N 1
ATOM 657 C CA . GLU A 1 84 ? 13.372 3.136 -3.708 1.00 84.00 84 GLU A CA 1
ATOM 658 C C . GLU A 1 84 ? 11.907 3.028 -4.162 1.00 84.00 84 GLU A C 1
ATOM 660 O O . GLU A 1 84 ? 11.587 2.988 -5.356 1.00 84.00 84 GLU A O 1
ATOM 665 N N . ARG A 1 85 ? 11.008 2.930 -3.179 1.00 87.38 85 ARG A N 1
ATOM 666 C CA . ARG A 1 85 ? 9.560 2.822 -3.370 1.00 87.38 85 ARG A CA 1
ATOM 667 C C . ARG A 1 85 ? 8.886 3.695 -2.333 1.00 87.38 85 ARG A C 1
ATOM 669 O O . ARG A 1 85 ? 9.107 3.488 -1.140 1.00 87.38 85 ARG A O 1
ATOM 676 N N . ASN A 1 86 ? 8.045 4.613 -2.779 1.00 91.94 86 ASN A N 1
ATOM 677 C CA . ASN A 1 86 ? 7.312 5.488 -1.877 1.00 91.94 86 ASN A CA 1
ATOM 678 C C . ASN A 1 86 ? 5.853 5.622 -2.326 1.00 91.94 86 ASN A C 1
ATOM 680 O O . ASN A 1 86 ? 5.553 5.799 -3.506 1.00 91.94 86 ASN A O 1
ATOM 684 N N . VAL A 1 87 ? 4.944 5.492 -1.371 1.00 93.12 87 VAL A N 1
ATOM 685 C CA . VAL A 1 87 ? 3.499 5.564 -1.543 1.00 93.12 87 VAL A CA 1
ATOM 686 C C . VAL A 1 87 ? 2.959 6.522 -0.491 1.00 93.12 87 VAL A C 1
ATOM 688 O O . VAL A 1 87 ? 3.123 6.277 0.705 1.00 93.12 87 VAL A O 1
ATOM 691 N N . THR A 1 88 ? 2.302 7.593 -0.927 1.00 95.81 88 THR A N 1
ATOM 692 C CA . THR A 1 88 ? 1.615 8.533 -0.032 1.00 95.81 88 THR A CA 1
ATOM 693 C C . THR A 1 88 ? 0.115 8.276 -0.047 1.00 95.81 88 THR A C 1
ATOM 695 O O . THR A 1 88 ? -0.494 8.091 -1.103 1.00 95.81 88 THR A O 1
ATOM 698 N N . VAL A 1 89 ? -0.499 8.237 1.135 1.00 96.31 89 VAL A N 1
ATOM 699 C CA . VAL A 1 89 ? -1.932 7.942 1.318 1.00 96.31 89 VAL A CA 1
ATOM 700 C C . VAL A 1 89 ? -2.651 8.977 2.185 1.00 96.31 89 VAL A C 1
ATOM 702 O O . VAL A 1 89 ? -3.813 8.769 2.546 1.00 96.31 89 VAL A O 1
ATOM 705 N N . THR A 1 90 ? -2.011 10.101 2.511 1.00 95.50 90 THR A N 1
ATOM 706 C CA . THR A 1 90 ? -2.604 11.184 3.307 1.00 95.50 90 THR A CA 1
ATOM 707 C C . THR A 1 90 ? -3.974 11.614 2.783 1.00 95.50 90 THR A C 1
ATOM 709 O O . THR A 1 90 ? -4.242 11.674 1.585 1.00 95.50 90 THR A O 1
ATOM 712 N N . GLY A 1 91 ? -4.885 11.916 3.709 1.00 94.44 91 GLY A N 1
ATOM 713 C CA . GLY A 1 91 ? -6.242 12.349 3.377 1.00 94.44 91 GLY A CA 1
ATOM 714 C C . GLY A 1 91 ? -7.199 11.214 3.000 1.00 94.44 91 GLY A C 1
ATOM 715 O O . GLY A 1 91 ? -8.314 11.505 2.583 1.00 94.44 91 GLY A O 1
ATOM 716 N N . ASN A 1 92 ? -6.797 9.949 3.164 1.00 95.44 92 ASN A N 1
ATOM 717 C CA . ASN A 1 92 ? -7.685 8.785 3.113 1.00 95.44 92 ASN A CA 1
ATOM 718 C C . ASN A 1 92 ? -8.105 8.332 4.523 1.00 95.44 92 ASN A C 1
ATOM 720 O O . ASN A 1 92 ? -7.419 8.607 5.507 1.00 95.44 92 ASN A O 1
ATOM 724 N N . LEU A 1 93 ? -9.219 7.599 4.618 1.00 93.31 93 LEU A N 1
ATOM 725 C CA . LEU A 1 93 ? -9.738 7.018 5.866 1.00 93.31 93 LEU A CA 1
ATOM 726 C C . LEU A 1 93 ? -9.440 5.515 5.914 1.00 93.31 93 LEU A C 1
ATOM 728 O O . LEU A 1 93 ? -10.354 4.689 5.910 1.00 93.31 93 LEU A O 1
ATOM 732 N N . ILE A 1 94 ? -8.152 5.168 5.916 1.00 95.75 94 ILE A N 1
ATOM 733 C CA . ILE A 1 94 ? -7.696 3.774 5.951 1.00 95.75 94 ILE A CA 1
ATOM 734 C C . ILE A 1 94 ? -8.160 3.106 7.250 1.00 95.75 94 ILE A C 1
ATOM 736 O O . ILE A 1 94 ? -8.001 3.674 8.324 1.00 95.75 94 ILE A O 1
ATOM 740 N N . GLU A 1 95 ? -8.700 1.895 7.185 1.00 95.19 95 GLU A N 1
ATOM 741 C CA . GLU A 1 95 ? -9.163 1.150 8.359 1.00 95.19 95 GLU A CA 1
ATOM 742 C C . GLU A 1 95 ? -8.000 0.364 9.004 1.00 95.19 95 GLU A C 1
ATOM 744 O O . GLU A 1 95 ? -7.258 -0.345 8.324 1.00 95.19 95 GLU A O 1
ATOM 749 N N . CYS A 1 96 ? -7.820 0.480 10.329 1.00 94.44 96 CYS A N 1
ATOM 750 C CA . CYS A 1 96 ? -6.863 -0.349 11.076 1.00 94.44 96 CYS A CA 1
ATOM 751 C C . CYS A 1 96 ? -7.476 -1.731 11.363 1.00 94.44 96 CYS A C 1
ATOM 753 O O . CYS A 1 96 ? -7.978 -1.968 12.466 1.00 94.44 96 CYS A O 1
ATOM 755 N N . ASP A 1 97 ? -7.474 -2.631 10.382 1.00 91.50 97 ASP A N 1
ATOM 756 C CA . ASP A 1 97 ? -8.018 -3.982 10.536 1.00 91.50 97 ASP A CA 1
ATOM 757 C C . ASP A 1 97 ? -7.119 -5.073 9.919 1.00 91.50 97 ASP A C 1
ATOM 759 O O . ASP A 1 97 ? -6.007 -4.823 9.439 1.00 91.50 97 ASP A O 1
ATOM 763 N N . CYS A 1 98 ? -7.615 -6.313 9.918 1.00 90.31 98 CYS A N 1
ATOM 764 C CA . CYS A 1 98 ? -6.909 -7.462 9.357 1.00 90.31 98 CYS A CA 1
ATOM 765 C C . CYS A 1 98 ? -6.529 -7.310 7.878 1.00 90.31 98 CYS A C 1
ATOM 767 O O . CYS A 1 98 ? -5.586 -7.965 7.432 1.00 90.31 98 CYS A O 1
ATOM 769 N N . LYS A 1 99 ? -7.227 -6.472 7.105 1.00 88.38 99 LYS A N 1
ATOM 770 C CA . LYS A 1 99 ? -6.931 -6.250 5.687 1.00 88.38 99 LYS A CA 1
ATOM 771 C C . LYS A 1 99 ? -5.692 -5.391 5.486 1.00 88.38 99 LYS A C 1
ATOM 773 O O . LYS A 1 99 ? -5.102 -5.476 4.417 1.00 88.38 99 LYS A O 1
ATOM 778 N N . LEU A 1 100 ? -5.273 -4.621 6.491 1.00 92.00 100 LEU A N 1
ATOM 779 C CA . LEU A 1 100 ? -4.031 -3.847 6.457 1.00 92.00 100 LEU A CA 1
ATOM 780 C C . LEU A 1 100 ? -2.829 -4.633 7.005 1.00 92.00 100 LEU A C 1
ATOM 782 O O . LEU A 1 100 ? -1.687 -4.273 6.746 1.00 92.00 100 LEU A O 1
ATOM 786 N N . ALA A 1 101 ? -3.048 -5.736 7.727 1.00 91.88 101 ALA A N 1
ATOM 787 C CA . ALA A 1 101 ? -1.983 -6.449 8.438 1.00 91.88 101 ALA A CA 1
ATOM 788 C C . ALA A 1 101 ? -0.827 -6.943 7.541 1.00 91.88 101 ALA A C 1
ATOM 790 O O . ALA A 1 101 ? 0.282 -7.155 8.038 1.00 91.88 101 ALA A O 1
ATOM 791 N N . TRP A 1 102 ? -1.051 -7.128 6.232 1.00 89.38 102 TRP A N 1
ATOM 792 C CA . TRP A 1 102 ? -0.028 -7.593 5.283 1.00 89.38 102 TRP A CA 1
ATOM 793 C C . TRP A 1 102 ? 1.197 -6.674 5.211 1.00 89.38 102 TRP A C 1
ATOM 795 O O . TRP A 1 102 ? 2.272 -7.148 4.852 1.00 89.38 102 TRP A O 1
ATOM 805 N N . ILE A 1 103 ? 1.081 -5.398 5.596 1.00 90.12 103 ILE A N 1
ATOM 806 C CA . ILE A 1 103 ? 2.210 -4.453 5.598 1.00 90.12 103 ILE A CA 1
ATOM 807 C C . ILE A 1 103 ? 3.356 -4.875 6.537 1.00 90.12 103 ILE A C 1
ATOM 809 O O . ILE A 1 103 ? 4.473 -4.379 6.406 1.00 90.12 103 ILE A O 1
ATOM 813 N N . TYR A 1 104 ? 3.088 -5.778 7.491 1.00 88.81 104 TYR A N 1
ATOM 814 C CA . TYR A 1 104 ? 4.099 -6.352 8.386 1.00 88.81 104 TYR A CA 1
ATOM 815 C C . TYR A 1 104 ? 4.837 -7.546 7.765 1.00 88.81 104 TYR A C 1
ATOM 817 O O . TYR A 1 104 ? 5.715 -8.128 8.402 1.00 88.81 104 TYR A O 1
ATOM 825 N N . ASN A 1 105 ? 4.501 -7.940 6.534 1.00 84.56 105 ASN A N 1
ATOM 826 C CA . ASN A 1 105 ? 5.249 -8.956 5.809 1.00 84.56 105 ASN A CA 1
ATOM 827 C C . ASN A 1 105 ? 6.493 -8.321 5.163 1.00 84.56 105 ASN A C 1
ATOM 829 O O . ASN A 1 105 ? 6.404 -7.587 4.186 1.00 84.56 105 ASN A O 1
ATOM 833 N N . GLY A 1 106 ? 7.679 -8.607 5.700 1.00 80.75 106 GLY A N 1
ATOM 834 C CA . GLY A 1 106 ? 8.925 -7.998 5.225 1.00 80.75 106 GLY A CA 1
ATOM 835 C C . GLY A 1 106 ? 8.929 -6.474 5.392 1.00 80.75 106 GLY A C 1
ATOM 836 O O . GLY A 1 106 ? 8.574 -5.982 6.458 1.00 80.75 106 GLY A O 1
ATOM 837 N N . ASN A 1 107 ? 9.328 -5.727 4.357 1.00 81.31 107 ASN A N 1
ATOM 838 C CA . ASN A 1 107 ? 9.575 -4.280 4.464 1.00 81.31 107 ASN A CA 1
ATOM 839 C C . ASN A 1 107 ? 8.439 -3.401 3.907 1.00 81.31 107 ASN A C 1
ATOM 841 O O . ASN A 1 107 ? 8.6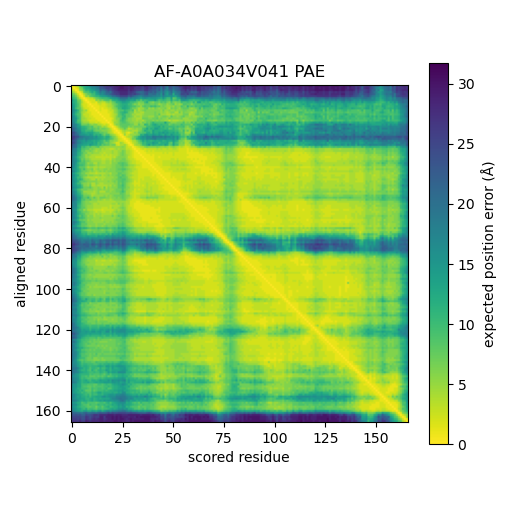49 -2.221 3.659 1.00 81.31 107 ASN A O 1
ATOM 845 N N . PHE A 1 108 ? 7.228 -3.930 3.707 1.00 85.19 108 PHE A N 1
ATOM 846 C CA . PHE A 1 108 ? 6.130 -3.156 3.106 1.00 85.19 108 PHE A CA 1
ATOM 847 C C . PHE A 1 108 ? 5.770 -1.883 3.858 1.00 85.19 108 PHE A C 1
ATOM 849 O O . PHE A 1 108 ? 5.466 -0.869 3.235 1.00 85.19 108 PHE A O 1
ATOM 856 N N . ARG A 1 109 ? 5.835 -1.914 5.191 1.00 88.00 109 ARG A N 1
ATOM 857 C CA . ARG A 1 109 ? 5.584 -0.733 6.018 1.00 88.00 109 ARG A CA 1
ATOM 858 C C . ARG A 1 109 ? 6.475 0.454 5.631 1.00 88.00 109 ARG A C 1
ATOM 860 O O . ARG A 1 109 ? 6.018 1.582 5.739 1.00 88.00 109 ARG A O 1
ATOM 867 N N . THR A 1 110 ? 7.699 0.223 5.146 1.00 87.19 110 THR A N 1
ATOM 868 C CA . THR A 1 110 ? 8.612 1.310 4.755 1.00 87.19 110 THR A CA 1
ATOM 869 C C . THR A 1 110 ? 8.264 1.936 3.408 1.00 87.19 110 THR A C 1
ATOM 871 O O . THR A 1 110 ? 8.848 2.954 3.063 1.00 87.19 110 THR A O 1
ATOM 874 N N . PHE A 1 111 ? 7.349 1.345 2.631 1.00 88.25 111 PHE A N 1
ATOM 875 C CA . PHE A 1 111 ? 6.907 1.932 1.363 1.00 88.25 111 PHE A CA 1
ATOM 876 C C . PHE A 1 111 ? 5.952 3.096 1.589 1.00 88.25 111 PHE A C 1
ATOM 878 O O . PHE A 1 111 ? 5.760 3.895 0.685 1.00 88.25 111 PHE A O 1
ATOM 885 N N . PHE A 1 112 ? 5.345 3.182 2.770 1.00 91.44 112 PHE A N 1
ATOM 886 C CA . PHE A 1 112 ? 4.418 4.245 3.104 1.00 91.44 112 PHE A CA 1
ATOM 887 C C . PHE A 1 112 ? 5.113 5.279 3.978 1.00 91.44 112 PHE A C 1
ATOM 889 O O . PHE A 1 112 ? 5.586 4.959 5.068 1.00 91.44 112 PHE A O 1
ATOM 896 N N . SER A 1 113 ? 5.153 6.521 3.511 1.00 86.62 113 SER A N 1
ATOM 897 C CA . SER A 1 113 ? 5.797 7.626 4.229 1.00 86.62 113 SER A CA 1
ATOM 898 C C . SER A 1 113 ? 4.878 8.294 5.257 1.00 86.62 113 SER A C 1
ATOM 900 O O . SER A 1 113 ? 5.359 8.933 6.190 1.00 86.62 113 SER A O 1
ATOM 902 N N . ASP A 1 114 ? 3.563 8.130 5.113 1.00 91.88 114 ASP A N 1
ATOM 903 C CA . ASP A 1 114 ? 2.543 8.896 5.835 1.00 91.88 114 ASP A CA 1
ATOM 904 C C . ASP A 1 114 ? 1.337 8.053 6.303 1.00 91.88 114 ASP A C 1
ATOM 906 O O . ASP A 1 114 ? 0.302 8.606 6.690 1.00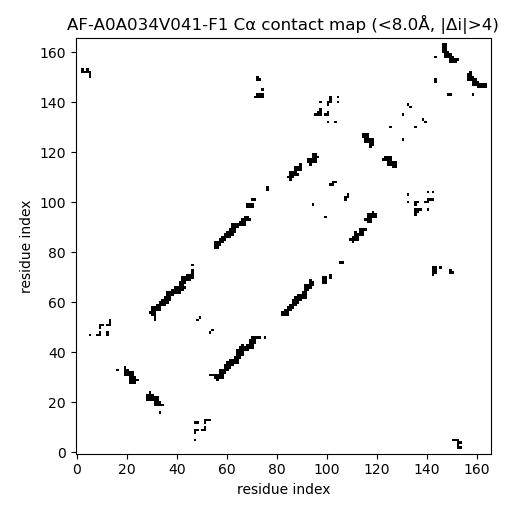 91.88 114 ASP A O 1
ATOM 910 N N . LEU A 1 115 ? 1.444 6.718 6.271 1.00 94.62 115 LEU A N 1
ATOM 911 C CA . LEU A 1 115 ? 0.318 5.822 6.540 1.00 94.62 115 LEU A CA 1
ATOM 912 C C . LEU A 1 115 ? -0.183 5.943 7.985 1.00 94.62 115 LEU A C 1
ATOM 914 O O . LEU A 1 115 ? 0.434 5.482 8.947 1.00 94.62 115 LEU A O 1
ATOM 918 N N . LYS A 1 116 ? -1.389 6.491 8.102 1.00 95.38 116 LYS A N 1
ATOM 919 C CA . LYS A 1 116 ? -2.213 6.478 9.308 1.00 95.38 116 LYS A CA 1
ATOM 920 C C . LYS A 1 116 ? -3.494 5.713 9.018 1.00 95.38 116 LYS A C 1
ATOM 922 O O . LYS A 1 116 ? -4.011 5.771 7.904 1.00 95.38 116 LYS A O 1
ATOM 927 N N . CYS A 1 117 ? -4.016 5.022 10.020 1.00 95.62 117 CYS A N 1
ATOM 928 C CA . CYS A 1 117 ? -5.281 4.308 9.909 1.00 95.62 117 CYS A CA 1
ATOM 929 C C . CYS A 1 117 ? -6.203 4.631 11.089 1.00 95.62 117 CYS A C 1
ATOM 931 O O . CYS A 1 117 ? -5.761 5.055 12.157 1.00 95.62 117 CYS A O 1
ATOM 933 N N . THR A 1 118 ? -7.501 4.438 10.900 1.00 94.81 118 THR A N 1
ATOM 934 C CA . THR A 1 118 ? -8.546 4.674 11.891 1.00 94.81 118 THR A CA 1
ATOM 935 C C . THR A 1 118 ? -8.936 3.359 12.557 1.00 94.81 118 THR A C 1
ATOM 937 O O . THR A 1 118 ? -9.351 2.406 11.891 1.00 94.81 118 THR A O 1
ATOM 940 N N . ARG A 1 119 ? -8.849 3.294 13.890 1.00 88.69 119 ARG A N 1
ATOM 941 C CA . ARG A 1 119 ? -9.343 2.137 14.655 1.00 88.69 119 ARG A CA 1
ATOM 942 C C . ARG A 1 119 ? -10.863 2.206 14.753 1.00 88.69 119 ARG A C 1
ATOM 944 O O . ARG A 1 119 ? -11.404 3.147 15.321 1.00 88.69 119 ARG A O 1
ATOM 951 N N . LYS A 1 120 ? -11.564 1.184 14.259 1.00 82.88 120 LYS A N 1
ATOM 952 C CA . LYS A 1 120 ? -13.039 1.167 14.219 1.00 82.88 120 LYS A CA 1
ATOM 953 C C . LYS A 1 120 ? -13.702 1.292 15.597 1.00 82.88 120 LYS A C 1
ATOM 955 O O . LYS A 1 120 ? -14.803 1.813 15.695 1.00 82.88 120 LYS A O 1
ATOM 960 N N . SER A 1 121 ? -13.053 0.805 16.653 1.00 83.25 121 SER A N 1
ATOM 961 C CA . SER A 1 121 ? -13.591 0.838 18.017 1.00 83.25 121 SER A CA 1
ATOM 962 C C . SER A 1 121 ? -13.520 2.213 18.681 1.00 83.25 121 SER A C 1
ATOM 964 O O . SER A 1 121 ? -14.322 2.486 19.567 1.00 83.25 121 SER A O 1
ATOM 966 N N . THR A 1 122 ? -12.562 3.057 18.294 1.00 84.12 122 THR A N 1
ATOM 967 C CA . THR A 1 122 ? -12.295 4.344 18.958 1.00 84.12 122 THR A CA 1
ATOM 968 C C . THR A 1 122 ? -12.371 5.543 18.021 1.00 84.12 122 THR A C 1
ATOM 970 O O . THR A 1 122 ? -12.230 6.669 18.484 1.00 84.12 122 THR A O 1
ATOM 973 N N . GLU A 1 123 ? -12.518 5.306 16.715 1.00 86.38 123 GLU A N 1
ATOM 974 C CA . GLU A 1 123 ? -12.408 6.302 15.639 1.00 86.38 123 GLU A CA 1
ATOM 975 C C . GLU A 1 123 ? -11.096 7.109 15.679 1.00 86.38 123 GLU A C 1
ATOM 977 O O . GLU A 1 123 ? -10.945 8.135 15.017 1.00 86.38 123 GLU A O 1
ATOM 982 N N . LEU A 1 124 ? -10.102 6.617 16.424 1.00 90.00 124 LEU A N 1
ATOM 983 C CA . LEU A 1 124 ? -8.826 7.284 16.598 1.00 90.00 124 LEU A CA 1
ATOM 984 C C . LEU A 1 124 ? -7.938 7.033 15.382 1.00 90.00 124 LEU A C 1
ATOM 986 O O . LEU A 1 124 ? -7.651 5.881 15.036 1.00 90.00 124 LEU A O 1
ATOM 990 N N . LEU A 1 125 ? -7.457 8.121 14.784 1.00 92.62 125 LEU A N 1
ATOM 991 C CA . LEU A 1 125 ? -6.411 8.077 13.773 1.00 92.62 125 LEU A CA 1
ATOM 992 C C . LEU A 1 125 ? -5.075 7.752 14.448 1.00 92.62 125 LEU A C 1
A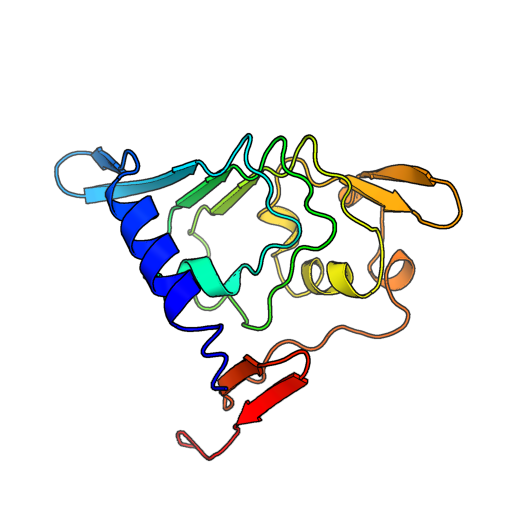TOM 994 O O . LEU A 1 125 ? -4.592 8.509 15.288 1.00 92.62 125 LEU A O 1
ATOM 998 N N . THR A 1 126 ? -4.490 6.620 14.081 1.00 94.19 126 THR A N 1
ATOM 999 C CA . THR A 1 126 ? -3.257 6.094 14.661 1.00 94.19 126 THR A CA 1
ATOM 1000 C C . THR A 1 126 ? -2.204 5.965 13.573 1.00 94.19 126 THR A C 1
ATOM 1002 O O . THR A 1 126 ? -2.489 5.504 12.467 1.00 94.19 126 THR A O 1
ATOM 1005 N N . ASP A 1 127 ? -0.984 6.392 13.885 1.00 93.12 127 ASP A N 1
ATOM 1006 C CA . ASP A 1 127 ? 0.161 6.155 13.017 1.00 93.12 127 ASP A CA 1
ATOM 1007 C C . ASP A 1 127 ? 0.462 4.658 12.991 1.00 93.12 127 ASP A C 1
ATOM 1009 O O . ASP A 1 127 ? 0.589 4.025 14.045 1.00 93.12 127 ASP A O 1
ATOM 1013 N N . ILE A 1 128 ? 0.589 4.084 11.794 1.00 92.19 128 ILE A N 1
ATOM 1014 C CA . ILE A 1 128 ? 0.898 2.663 11.648 1.00 92.19 128 ILE A CA 1
ATOM 1015 C C . ILE A 1 128 ? 2.208 2.294 12.342 1.00 92.19 128 ILE A C 1
ATOM 1017 O O . ILE A 1 128 ? 2.428 1.141 12.716 1.00 92.19 128 ILE A O 1
ATOM 1021 N N . ALA A 1 129 ? 3.078 3.286 12.553 1.00 90.19 129 ALA A N 1
ATOM 1022 C CA . ALA A 1 129 ? 4.332 3.094 13.225 1.00 90.19 129 ALA A CA 1
ATOM 1023 C C . ALA A 1 129 ? 4.215 2.723 14.704 1.00 90.19 129 ALA A C 1
ATOM 1025 O O . ALA A 1 129 ? 5.138 2.107 15.241 1.00 90.19 129 ALA A O 1
ATOM 1026 N N . GLN A 1 130 ? 3.088 3.077 15.321 1.00 91.81 130 GLN A N 1
ATOM 1027 C CA . GLN A 1 130 ? 2.773 2.849 16.730 1.00 91.81 130 GLN A CA 1
ATOM 1028 C C . GLN A 1 130 ? 2.022 1.537 16.971 1.00 91.81 130 GLN A C 1
ATOM 1030 O O . GLN A 1 130 ? 1.795 1.173 18.120 1.00 91.81 130 GLN A O 1
ATOM 1035 N N . LEU A 1 131 ? 1.608 0.852 15.904 1.00 91.94 131 LEU A N 1
ATOM 1036 C CA . LEU A 1 131 ? 0.869 -0.398 15.991 1.00 91.94 131 LEU A CA 1
ATOM 1037 C C . LEU A 1 131 ? 1.810 -1.587 15.808 1.00 91.94 131 LEU A C 1
ATOM 1039 O O . LEU A 1 131 ? 2.785 -1.541 15.044 1.00 91.94 131 LEU A O 1
ATOM 1043 N N . GLU A 1 132 ? 1.482 -2.687 16.468 1.00 92.25 132 GLU A N 1
ATOM 1044 C CA . GLU A 1 132 ? 2.016 -4.001 16.151 1.00 92.25 132 GLU A CA 1
ATOM 1045 C C . GLU A 1 132 ? 1.058 -4.751 15.221 1.00 92.25 132 GLU A C 1
ATOM 1047 O O . GLU A 1 132 ? -0.137 -4.470 15.146 1.00 92.25 132 GLU A O 1
ATOM 1052 N N . ARG A 1 133 ? 1.553 -5.785 14.533 1.00 92.06 133 ARG A N 1
ATOM 1053 C CA . ARG A 1 133 ? 0.699 -6.655 13.705 1.00 92.06 133 ARG A CA 1
ATOM 1054 C C . ARG A 1 133 ? -0.510 -7.180 14.491 1.00 92.06 133 ARG A C 1
ATOM 1056 O O . ARG A 1 133 ? -1.617 -7.218 13.960 1.00 92.06 133 ARG A O 1
ATOM 1063 N N . ASN A 1 134 ? -0.289 -7.582 15.744 1.00 91.94 134 ASN A N 1
ATOM 1064 C CA . ASN A 1 134 ? -1.331 -8.152 16.599 1.00 91.94 134 ASN A CA 1
ATOM 1065 C C . ASN A 1 134 ? -2.423 -7.131 16.970 1.00 91.94 134 ASN A C 1
ATOM 1067 O O . ASN A 1 134 ? -3.526 -7.548 17.311 1.00 91.94 134 ASN A O 1
ATOM 1071 N N . ASP A 1 135 ? -2.155 -5.823 16.854 1.00 91.62 135 ASP A N 1
ATOM 1072 C CA . ASP A 1 135 ? -3.173 -4.777 17.009 1.00 91.62 135 ASP A CA 1
ATOM 1073 C C . ASP A 1 135 ? -4.140 -4.703 15.821 1.00 91.62 135 ASP A C 1
ATOM 1075 O O . ASP A 1 135 ? -5.241 -4.168 15.968 1.00 91.62 135 ASP A O 1
ATOM 1079 N N . LEU A 1 136 ? -3.724 -5.202 14.650 1.00 92.00 136 LEU A N 1
ATOM 1080 C CA . LEU A 1 136 ? -4.517 -5.215 13.419 1.00 92.00 136 LEU A CA 1
ATOM 1081 C C . LEU A 1 136 ? -5.220 -6.554 13.203 1.00 92.00 136 LEU A C 1
ATOM 1083 O O . LEU A 1 136 ? -6.374 -6.586 12.775 1.00 92.00 136 LEU A O 1
ATOM 1087 N N . CYS A 1 137 ? -4.520 -7.664 13.460 1.00 91.50 137 CYS A N 1
ATOM 1088 C CA . CYS A 1 137 ? -5.045 -9.000 13.214 1.00 91.50 137 CYS A CA 1
ATOM 1089 C C . CYS A 1 137 ? -4.483 -10.058 14.160 1.00 91.50 137 CYS A C 1
ATOM 1091 O O . CYS A 1 137 ? -3.282 -10.110 14.418 1.00 91.50 137 CYS A O 1
ATOM 1093 N N . ALA A 1 138 ? -5.351 -10.975 14.595 1.00 90.25 138 ALA A N 1
ATOM 1094 C CA . ALA A 1 138 ? -4.964 -12.115 15.426 1.00 90.25 138 ALA A CA 1
ATOM 1095 C C . ALA A 1 138 ? -4.131 -13.168 14.668 1.00 90.25 138 ALA A C 1
ATOM 1097 O O . ALA A 1 138 ? -3.430 -13.965 15.290 1.00 90.25 138 ALA A O 1
ATOM 1098 N N . TRP A 1 139 ? -4.207 -13.191 13.334 1.00 84.75 139 TRP A N 1
ATOM 1099 C CA . TRP A 1 139 ? -3.519 -14.170 12.493 1.00 84.75 139 TRP A CA 1
ATOM 1100 C C . TRP A 1 139 ? -2.440 -13.509 11.640 1.00 84.75 139 TRP A C 1
ATOM 1102 O O . TRP A 1 139 ? -2.583 -12.361 11.217 1.00 84.75 139 TRP A O 1
ATOM 1112 N N . GLN A 1 140 ? -1.370 -14.253 11.350 1.00 83.06 140 GLN A N 1
ATOM 1113 C CA . GLN A 1 140 ? -0.347 -13.801 10.414 1.00 83.06 140 GLN A CA 1
ATOM 1114 C C . GLN A 1 140 ? -0.935 -13.781 8.993 1.00 83.06 140 GLN A C 1
ATOM 1116 O O . GLN A 1 140 ? -1.332 -14.839 8.497 1.00 83.06 140 GLN A O 1
ATOM 1121 N N . PRO A 1 141 ? -0.972 -12.625 8.311 1.00 80.19 141 PRO A N 1
ATOM 1122 C CA . PRO A 1 141 ? -1.408 -12.566 6.924 1.00 80.19 141 PRO A CA 1
ATOM 1123 C C . PRO A 1 141 ? -0.411 -13.309 6.035 1.00 80.19 141 PRO A C 1
ATOM 1125 O O . PRO A 1 141 ? 0.799 -13.080 6.103 1.00 80.19 141 PRO A O 1
ATOM 1128 N N . VAL A 1 142 ? -0.926 -14.188 5.182 1.00 79.25 142 VAL A N 1
ATOM 1129 C CA . VAL A 1 142 ? -0.124 -14.994 4.258 1.00 79.25 142 VAL A CA 1
ATOM 1130 C C . VAL A 1 142 ? -0.149 -14.335 2.882 1.00 79.25 142 VAL A C 1
ATOM 1132 O O . VAL A 1 142 ? -1.219 -14.081 2.334 1.00 79.25 142 VAL A O 1
ATOM 1135 N N . LEU A 1 143 ? 1.033 -14.052 2.329 1.00 82.69 143 LEU A N 1
ATOM 1136 C CA . LEU A 1 143 ? 1.171 -13.623 0.935 1.00 82.69 143 LEU A CA 1
ATOM 1137 C C . LEU A 1 143 ? 0.984 -14.812 -0.011 1.00 82.69 143 LEU A C 1
ATOM 1139 O O . LEU A 1 143 ? 1.139 -15.969 0.381 1.00 82.69 143 LEU A O 1
ATOM 1143 N N . CYS A 1 144 ? 0.728 -14.517 -1.281 1.00 82.75 144 CYS A N 1
ATOM 1144 C CA . CYS A 1 144 ? 0.673 -15.509 -2.339 1.00 82.75 144 CYS A CA 1
ATOM 1145 C C . CYS A 1 144 ? 1.932 -16.395 -2.322 1.00 82.75 144 CYS A C 1
ATOM 1147 O O . CYS A 1 144 ? 3.050 -15.868 -2.423 1.00 82.75 144 CYS A O 1
ATOM 1149 N N . PRO A 1 145 ? 1.784 -17.728 -2.203 1.00 83.12 145 PRO A N 1
ATOM 1150 C CA . PRO A 1 145 ? 2.929 -18.625 -2.199 1.00 83.12 145 PRO A CA 1
ATOM 1151 C C . PRO A 1 145 ? 3.744 -18.512 -3.495 1.00 83.12 145 PRO A C 1
ATOM 1153 O O . PRO A 1 145 ? 3.195 -18.349 -4.581 1.00 83.12 145 PRO A O 1
ATOM 1156 N N . SER A 1 146 ? 5.068 -18.650 -3.397 1.00 76.25 146 SER A N 1
ATOM 1157 C CA . SER A 1 146 ? 6.009 -18.365 -4.496 1.00 76.25 146 SER A CA 1
ATOM 1158 C C . SER A 1 146 ? 5.835 -19.227 -5.753 1.00 76.25 146 SER A C 1
ATOM 1160 O O . SER A 1 146 ? 6.227 -18.788 -6.834 1.00 76.25 146 SER A O 1
ATOM 1162 N N . LYS A 1 147 ? 5.260 -20.428 -5.616 1.00 78.56 147 LYS A N 1
ATOM 1163 C CA . LYS A 1 147 ? 4.960 -21.366 -6.713 1.00 78.56 147 LYS A CA 1
ATOM 1164 C C . LYS A 1 147 ? 3.497 -21.299 -7.179 1.00 78.56 147 LYS A C 1
ATOM 1166 O O . LYS A 1 147 ? 3.042 -22.186 -7.898 1.00 78.56 147 LYS A O 1
ATOM 1171 N N . CYS A 1 148 ? 2.765 -20.264 -6.770 1.00 80.19 148 CYS A N 1
ATOM 1172 C CA . CYS A 1 148 ? 1.365 -20.067 -7.117 1.00 80.19 148 CYS A CA 1
ATOM 1173 C C . CYS A 1 148 ? 1.150 -18.708 -7.788 1.00 80.19 148 CYS A C 1
ATOM 1175 O O . CYS A 1 148 ? 1.868 -17.742 -7.538 1.00 80.19 148 CYS A O 1
ATOM 1177 N N . ALA A 1 149 ? 0.133 -18.638 -8.638 1.00 79.56 149 ALA A N 1
ATOM 1178 C CA . ALA A 1 149 ? -0.432 -17.391 -9.125 1.00 79.56 149 ALA A CA 1
ATOM 1179 C C . ALA A 1 149 ? -1.695 -17.093 -8.315 1.00 79.56 149 ALA A C 1
ATOM 1181 O O . ALA A 1 149 ? -2.636 -17.891 -8.335 1.00 79.56 149 ALA A O 1
ATOM 1182 N N . CYS A 1 150 ? -1.714 -15.961 -7.611 1.00 80.31 150 CYS A N 1
ATOM 1183 C CA . CYS A 1 150 ? -2.872 -15.523 -6.841 1.00 80.31 150 CYS A CA 1
ATOM 1184 C C . CYS A 1 150 ? -3.440 -14.240 -7.423 1.00 80.31 150 CYS A C 1
ATOM 1186 O O . CYS A 1 150 ? -2.688 -13.329 -7.752 1.00 80.31 150 CYS A O 1
ATOM 1188 N N . HIS A 1 151 ? -4.759 -14.170 -7.524 1.00 75.38 151 HIS A N 1
ATOM 1189 C CA . HIS A 1 151 ? -5.472 -12.960 -7.910 1.00 75.38 151 HIS A CA 1
ATOM 1190 C C . HIS A 1 151 ? -6.853 -12.956 -7.265 1.00 75.38 151 HIS A C 1
ATOM 1192 O O . HIS A 1 151 ? -7.399 -14.007 -6.921 1.00 75.38 151 HIS A O 1
ATOM 1198 N N . THR A 1 152 ? -7.425 -11.772 -7.096 1.00 71.75 152 THR A N 1
ATOM 1199 C CA . THR A 1 152 ? -8.819 -11.632 -6.689 1.00 71.75 152 THR A CA 1
ATOM 1200 C C . THR A 1 152 ? -9.719 -11.603 -7.919 1.00 71.75 152 THR A C 1
ATOM 1202 O O . THR A 1 152 ? -9.442 -10.912 -8.894 1.00 71.75 152 THR A O 1
ATOM 1205 N N . GLN A 1 153 ? -10.813 -12.362 -7.882 1.00 70.44 153 GLN A N 1
ATOM 1206 C CA . GLN A 1 153 ? -11.857 -12.334 -8.904 1.00 70.44 153 GLN A CA 1
ATOM 1207 C C . GLN A 1 153 ? -13.223 -12.402 -8.221 1.00 70.44 153 GLN A C 1
ATOM 1209 O O . GLN A 1 153 ? -13.497 -13.329 -7.462 1.00 70.44 153 GLN A O 1
ATOM 1214 N N . SER A 1 154 ? -14.081 -11.404 -8.465 1.00 74.81 154 SER A N 1
ATOM 1215 C CA . SER A 1 154 ? -15.445 -11.339 -7.906 1.00 74.81 154 SER A CA 1
ATOM 1216 C C . SER A 1 154 ? -15.510 -11.516 -6.377 1.00 74.81 154 SER A C 1
ATOM 1218 O O . SER A 1 154 ? -16.425 -12.150 -5.862 1.00 74.81 154 SER A O 1
ATOM 1220 N N . GLY A 1 155 ? -14.527 -10.977 -5.647 1.00 69.38 155 GLY A N 1
ATOM 1221 C CA . GLY A 1 155 ? -14.440 -11.086 -4.184 1.00 69.38 155 GLY A CA 1
ATOM 1222 C C . GLY A 1 155 ? -13.841 -12.398 -3.660 1.00 69.38 155 GLY A C 1
ATOM 1223 O O . GLY A 1 155 ? -13.664 -12.537 -2.452 1.00 69.38 155 GLY A O 1
ATOM 1224 N N . PHE A 1 156 ? -13.482 -13.336 -4.538 1.00 72.19 156 PHE A N 1
ATOM 1225 C CA . PHE A 1 156 ? -12.794 -14.573 -4.175 1.00 72.19 156 PHE A CA 1
ATOM 1226 C C . PHE A 1 156 ? -11.294 -14.458 -4.433 1.00 72.19 156 PHE A C 1
ATOM 1228 O O . PHE A 1 156 ? -10.871 -13.906 -5.449 1.00 72.19 156 PHE A O 1
ATOM 1235 N N . LEU A 1 157 ? -10.489 -15.016 -3.528 1.00 79.06 157 LEU A N 1
ATOM 1236 C CA . LEU A 1 157 ? -9.066 -15.232 -3.761 1.00 79.06 157 LEU A CA 1
ATOM 1237 C C . LEU A 1 157 ? -8.893 -16.528 -4.556 1.00 79.06 157 LEU A C 1
ATOM 1239 O O . LEU A 1 157 ? -9.143 -17.619 -4.044 1.00 79.06 157 LEU A O 1
ATOM 1243 N N . ILE A 1 158 ? -8.450 -16.403 -5.802 1.00 81.88 158 ILE A N 1
ATOM 1244 C CA . ILE A 1 158 ? -8.093 -17.536 -6.646 1.00 81.88 158 ILE A CA 1
ATOM 1245 C C . ILE A 1 158 ? -6.605 -17.799 -6.465 1.00 81.88 158 ILE A C 1
ATOM 1247 O O . ILE A 1 158 ? -5.786 -16.918 -6.713 1.00 81.88 158 ILE A O 1
ATOM 1251 N N . ILE A 1 159 ? -6.261 -19.016 -6.048 1.00 83.81 159 ILE A N 1
ATOM 1252 C CA . ILE A 1 159 ? -4.879 -19.475 -5.907 1.00 83.81 159 ILE A CA 1
ATOM 1253 C C . ILE A 1 159 ? -4.679 -20.641 -6.866 1.00 83.81 159 ILE A C 1
ATOM 1255 O O . ILE A 1 159 ? -5.249 -21.715 -6.683 1.00 83.81 159 ILE A O 1
ATOM 1259 N N . ASN A 1 160 ? -3.855 -20.435 -7.888 1.00 83.69 160 ASN A N 1
ATOM 1260 C CA . ASN A 1 160 ? -3.476 -21.482 -8.820 1.00 83.69 160 ASN A CA 1
ATOM 1261 C C . ASN A 1 160 ? -2.017 -21.878 -8.586 1.00 83.69 160 ASN A C 1
ATOM 1263 O O . ASN A 1 160 ? -1.099 -21.153 -8.964 1.00 83.69 160 ASN A O 1
ATOM 1267 N N . CYS A 1 161 ? -1.820 -23.038 -7.968 1.00 83.94 161 CYS A N 1
ATOM 1268 C CA . CYS A 1 161 ? -0.506 -23.587 -7.642 1.00 83.94 161 CYS A CA 1
ATOM 1269 C C . CYS A 1 161 ? -0.045 -24.670 -8.623 1.00 83.94 161 CYS A C 1
ATOM 1271 O O . CYS A 1 161 ? 0.809 -25.478 -8.258 1.00 83.94 161 CYS A O 1
ATOM 1273 N N . ASN A 1 162 ? -0.604 -24.731 -9.838 1.00 69.00 162 ASN A N 1
ATOM 1274 C CA . ASN A 1 162 ? -0.260 -25.761 -10.819 1.00 69.00 162 ASN A CA 1
ATOM 1275 C C . ASN A 1 162 ? 1.179 -25.576 -11.353 1.00 69.00 162 ASN A C 1
ATOM 1277 O O . ASN A 1 162 ? 1.398 -25.057 -12.443 1.00 69.00 162 ASN A O 1
ATOM 1281 N N . GLY A 1 163 ? 2.154 -26.001 -10.544 1.00 55.56 163 GLY A N 1
ATOM 1282 C CA . GLY A 1 163 ? 3.450 -26.559 -10.919 1.00 55.56 163 GLY A CA 1
ATOM 1283 C C . GLY A 1 163 ? 4.287 -25.804 -11.948 1.00 55.56 163 GLY A C 1
ATOM 1284 O O . GLY A 1 163 ? 4.683 -26.410 -12.939 1.00 55.56 163 GLY A O 1
ATOM 1285 N N . ARG A 1 164 ? 4.653 -24.538 -11.712 1.00 45.62 164 ARG A N 1
ATOM 1286 C CA . ARG A 1 164 ? 5.852 -23.986 -12.375 1.00 45.62 164 ARG A CA 1
ATOM 1287 C C . ARG A 1 164 ? 7.104 -24.410 -11.601 1.00 45.62 164 ARG A C 1
ATOM 1289 O O . ARG A 1 164 ? 7.509 -23.721 -10.674 1.00 45.62 164 ARG A O 1
ATOM 1296 N N . GLU A 1 165 ? 7.592 -25.586 -12.006 1.00 42.94 165 GLU A N 1
ATOM 1297 C CA . GLU A 1 165 ? 8.885 -26.265 -11.790 1.00 42.94 165 GLU A CA 1
ATOM 1298 C C . GLU A 1 165 ? 9.456 -26.374 -10.357 1.00 42.94 165 GLU A C 1
ATOM 1300 O O . GLU A 1 165 ? 9.353 -25.493 -9.496 1.00 42.94 165 GLU A O 1
ATOM 1305 N N . LEU A 1 166 ? 10.009 -27.563 -10.084 1.00 34.59 166 LEU A N 1
ATOM 1306 C CA . LEU A 1 166 ? 10.767 -27.891 -8.878 1.00 34.59 166 LEU A CA 1
ATOM 1307 C C . LEU A 1 166 ? 12.028 -27.040 -8.811 1.00 34.59 166 LEU A C 1
ATOM 1309 O O . LEU A 1 166 ? 12.786 -27.052 -9.801 1.00 34.59 166 LEU A O 1
#

InterPro domains:
  IPR032675 Leucine-rich repeat domain superfamily [G3DSA:3.80.10.10] (14-142)

Mean predicted aligned error: 8.13 Å

Secondary structure (DSSP, 8-state):
----TTHHHHHHHHHHHHHSPEEEETTEEEEEEEE-TTS--SEEETHHHHHTTPPSSEEEE-TTS---EEE--S-GGGS-TT--EEEE-TT---B-STTTGGGGSTTGGGGBSS-EEE-TTT--EEEGGG--HHHH-SSPPPPPPTTSEEEEETTEEEEE------

Solvent-accessible surface area (backbone atoms only — not comparable to full-atom values): 9585 Å² total; per-residue (Å²): 136,84,81,68,59,63,66,53,60,18,50,53,48,32,53,52,50,74,72,35,68,70,44,61,61,89,92,44,79,67,32,43,43,40,83,54,49,69,47,80,44,52,58,46,55,58,52,44,49,53,69,33,64,60,58,80,29,33,39,36,36,45,24,43,27,53,27,35,48,56,43,66,52,63,70,80,75,85,57,66,96,86,59,55,50,42,37,39,44,48,69,34,65,24,48,49,31,58,71,46,33,49,38,69,58,78,67,48,55,71,29,39,84,55,53,48,24,30,32,84,91,72,70,44,77,39,53,54,86,80,54,55,57,69,75,29,24,95,63,86,67,78,59,44,53,93,59,38,55,62,48,63,48,95,90,39,82,46,74,48,58,84,71,71,72,134

Organism: Bactrocera dorsalis (NCBI:txid27457)